Protein AF-A0A444V252-F1 (afdb_monomer_lite)

InterPro domains:
  IPR002229 Blood group Rhesus C/E/D polypeptide [PR00342] (12-30)
  IPR002229 Blood group Rhesus C/E/D polypeptide [PR00342] (58-75)
  IPR002229 Blood group Rhesus C/E/D polypeptide [PR00342] (87-104)
  IPR002229 Blood group Rhesus C/E/D polypeptide [PR00342] (125-141)
  IPR002229 Blood group Rhesus C/E/D polypeptide [PR00342] (148-167)
  IPR024041 Ammonium transporter AmtB-like domain [PF00909] (25-161)
  IPR029020 Ammonium/urea transporter [G3DSA:1.10.3430.10] (2-165)

Radius of gyration: 18.58 Å; chains: 1; bounding box: 60×36×48 Å

Structure (mmCIF, N/CA/C/O backbone):
data_AF-A0A444V252-F1
#
_entry.id   AF-A0A444V252-F1
#
loop_
_atom_site.group_PDB
_atom_site.id
_atom_site.type_symbol
_atom_site.label_atom_id
_atom_site.label_alt_id
_atom_site.label_comp_id
_atom_site.label_asym_id
_atom_site.label_entity_id
_atom_site.label_seq_id
_atom_site.pdbx_PDB_ins_code
_atom_site.Cartn_x
_atom_site.Cartn_y
_atom_site.Cartn_z
_atom_site.occupancy
_atom_site.B_iso_or_equiv
_atom_site.auth_seq_id
_atom_site.auth_comp_id
_atom_site.auth_asym_id
_atom_site.auth_atom_id
_atom_site.pdbx_PDB_model_num
ATOM 1 N N . MET A 1 1 ? -30.139 -24.338 22.425 1.00 41.88 1 MET A N 1
ATOM 2 C CA . MET A 1 1 ? -28.720 -24.720 22.584 1.00 41.88 1 MET A CA 1
ATOM 3 C C . MET A 1 1 ? -27.919 -24.201 21.386 1.00 41.88 1 MET A C 1
ATOM 5 O O . MET A 1 1 ? -27.705 -24.956 20.454 1.00 41.88 1 MET A O 1
ATOM 9 N N . THR A 1 2 ? -27.519 -22.919 21.351 1.00 42.56 2 THR A N 1
ATOM 10 C CA . THR A 1 2 ? -26.562 -22.408 20.335 1.00 42.56 2 THR A CA 1
ATOM 11 C C . THR A 1 2 ? -25.875 -21.122 20.821 1.00 42.56 2 THR A C 1
ATOM 13 O O . THR A 1 2 ? -26.119 -20.023 20.337 1.00 42.56 2 THR A O 1
ATOM 16 N N . LYS A 1 3 ? -25.007 -21.251 21.828 1.00 46.41 3 LYS A N 1
ATOM 17 C CA . LYS A 1 3 ? -23.985 -20.247 22.167 1.00 46.41 3 LYS A CA 1
ATOM 18 C C . LYS A 1 3 ? -22.666 -20.690 21.520 1.00 46.41 3 LYS A C 1
ATOM 20 O O . LYS A 1 3 ? -21.908 -21.382 22.182 1.00 46.41 3 LYS A O 1
ATOM 25 N N . ILE A 1 4 ? -22.404 -20.377 20.242 1.00 52.28 4 ILE A N 1
ATOM 26 C CA . ILE A 1 4 ? -21.090 -20.692 19.614 1.00 52.28 4 ILE A CA 1
ATOM 27 C C . ILE A 1 4 ? -20.512 -19.550 18.740 1.00 52.28 4 ILE A C 1
ATOM 29 O O . ILE A 1 4 ? -19.300 -19.475 18.567 1.00 52.28 4 ILE A O 1
ATOM 33 N N . PHE A 1 5 ? -21.293 -18.583 18.244 1.00 50.44 5 PHE A N 1
ATOM 34 C CA . PHE A 1 5 ? -20.809 -17.708 17.155 1.00 50.44 5 PHE A CA 1
ATOM 35 C C . PHE A 1 5 ? -20.237 -16.322 17.513 1.00 50.44 5 PHE A C 1
ATOM 37 O O . PHE A 1 5 ? -20.056 -15.511 16.611 1.00 50.44 5 PHE A O 1
ATOM 44 N N . SER A 1 6 ? -19.894 -16.020 18.773 1.00 52.06 6 SER A N 1
ATOM 45 C CA . SER A 1 6 ? -19.441 -14.653 19.125 1.00 52.06 6 SER A CA 1
ATOM 46 C C . SER A 1 6 ? -17.924 -14.454 19.294 1.00 52.06 6 SER A C 1
ATOM 48 O O . SER A 1 6 ? -17.485 -13.306 19.334 1.00 52.06 6 SER A O 1
ATOM 50 N N . SER A 1 7 ? -17.105 -15.514 19.331 1.00 49.19 7 SER A N 1
ATOM 51 C CA . SER A 1 7 ? -15.631 -15.390 19.437 1.00 49.19 7 SER A CA 1
ATOM 52 C C . SER A 1 7 ? -14.884 -15.756 18.148 1.00 49.19 7 SER A C 1
ATOM 54 O O . SER A 1 7 ? -13.750 -15.324 17.951 1.00 49.19 7 SER A O 1
ATOM 56 N N . SER A 1 8 ? -15.513 -16.504 17.234 1.00 56.12 8 SER A N 1
ATOM 57 C CA . SER A 1 8 ? -14.848 -17.027 16.032 1.00 56.12 8 SER A CA 1
ATOM 58 C C . SER A 1 8 ? -14.560 -15.956 14.977 1.00 56.12 8 SER A C 1
ATOM 60 O O . SER A 1 8 ? -13.540 -16.049 14.306 1.00 56.12 8 SER A O 1
ATOM 62 N N . LEU A 1 9 ? -15.383 -14.908 14.847 1.00 56.56 9 LEU A N 1
ATOM 63 C CA . LEU A 1 9 ? -15.168 -13.843 13.855 1.00 56.56 9 LEU A CA 1
ATOM 64 C C . LEU A 1 9 ? -13.922 -12.995 14.147 1.00 56.56 9 LEU A C 1
ATOM 66 O O . LEU A 1 9 ? -13.171 -12.694 13.228 1.00 56.56 9 LEU A O 1
ATOM 70 N N . ARG A 1 10 ? -13.636 -12.677 15.415 1.00 60.78 10 ARG A N 1
ATOM 71 C CA . ARG A 1 10 ? -12.448 -11.884 15.791 1.00 60.78 10 ARG A CA 1
ATOM 72 C C . ARG A 1 10 ? -11.121 -12.555 15.428 1.00 60.78 10 ARG A C 1
ATOM 74 O O . ARG A 1 10 ? -10.162 -11.846 15.168 1.00 60.78 10 ARG A O 1
ATOM 81 N N . CYS A 1 11 ? -11.072 -13.888 15.390 1.00 63.12 11 CYS A N 1
ATOM 82 C CA . CYS A 1 11 ? -9.909 -14.639 14.901 1.00 63.12 11 CYS A CA 1
ATOM 83 C C . CYS A 1 11 ? -10.019 -14.997 13.414 1.00 63.12 11 CYS A C 1
ATOM 85 O O . CYS A 1 11 ? -9.018 -14.987 12.712 1.00 63.12 11 CYS A O 1
ATOM 87 N N . ARG A 1 12 ? -11.218 -15.274 12.892 1.00 74.12 12 ARG A N 1
ATOM 88 C CA . ARG A 1 12 ? -11.400 -15.628 11.476 1.00 74.12 12 ARG A CA 1
ATOM 89 C C . ARG A 1 12 ? -11.047 -14.488 10.532 1.00 74.12 12 ARG A C 1
ATOM 91 O O . ARG A 1 12 ? -10.450 -14.753 9.501 1.00 74.12 12 ARG A O 1
ATOM 98 N N . LEU A 1 13 ? -11.387 -13.246 10.876 1.00 76.19 13 LEU A N 1
ATOM 99 C CA . LEU A 1 13 ? -11.061 -12.077 10.055 1.00 76.19 13 LEU A CA 1
ATOM 100 C C . LEU A 1 13 ? -9.546 -11.906 9.841 1.00 76.19 13 LEU A C 1
ATOM 102 O O . LEU A 1 13 ? -9.128 -11.922 8.685 1.00 76.19 13 LEU A O 1
ATOM 106 N N . PRO A 1 14 ? -8.707 -11.807 10.893 1.00 79.25 14 PRO A N 1
ATOM 107 C CA . PRO A 1 14 ? -7.265 -11.683 10.706 1.00 79.25 14 PRO A CA 1
ATOM 108 C C . PRO A 1 14 ? -6.650 -12.930 10.068 1.00 79.25 14 PRO A C 1
ATOM 110 O O . PRO A 1 14 ? -5.726 -12.794 9.280 1.00 79.25 14 PRO A O 1
ATOM 113 N N . VAL A 1 15 ? -7.180 -14.131 10.335 1.00 82.56 15 VAL A N 1
ATOM 114 C CA . VAL A 1 15 ? -6.710 -15.362 9.676 1.00 82.56 15 VAL A CA 1
ATOM 115 C C . VAL A 1 15 ? -6.994 -15.340 8.172 1.00 82.56 15 VAL A C 1
ATOM 117 O O . VAL A 1 15 ? -6.116 -15.689 7.394 1.00 82.56 15 VAL A O 1
ATOM 120 N N . LEU A 1 16 ? -8.181 -14.902 7.739 1.00 82.94 16 LEU A N 1
ATOM 121 C CA . LEU A 1 16 ? -8.503 -14.778 6.312 1.00 82.94 16 LEU A CA 1
ATOM 122 C C . LEU A 1 16 ? -7.616 -13.742 5.617 1.00 82.94 16 LEU A C 1
ATOM 124 O O . LEU A 1 16 ? -7.109 -14.021 4.536 1.00 82.94 16 LEU A O 1
ATOM 128 N N . VAL A 1 17 ? -7.401 -12.584 6.249 1.00 82.31 17 VAL A N 1
ATOM 129 C CA . VAL A 1 17 ? -6.492 -11.552 5.727 1.00 82.31 17 VAL A CA 1
ATOM 130 C C . VAL A 1 17 ? -5.068 -12.094 5.632 1.00 82.31 17 VAL A C 1
ATOM 132 O O . VAL A 1 17 ? -4.444 -11.951 4.592 1.00 82.31 17 VAL A O 1
ATOM 135 N N . ALA A 1 18 ? -4.579 -12.791 6.660 1.00 84.31 18 ALA A N 1
ATOM 136 C CA . ALA A 1 18 ? -3.245 -13.384 6.647 1.00 84.31 18 ALA A CA 1
ATOM 137 C C . ALA A 1 18 ? -3.079 -14.438 5.541 1.00 84.31 18 ALA A C 1
ATOM 139 O O . ALA A 1 18 ? -2.063 -14.448 4.856 1.00 84.31 18 ALA A O 1
ATOM 140 N N . ILE A 1 19 ? -4.075 -15.305 5.330 1.00 86.81 19 ILE A N 1
ATOM 141 C CA . ILE A 1 19 ? -4.056 -16.284 4.230 1.00 86.81 19 ILE A CA 1
ATOM 142 C C . ILE A 1 19 ? -4.003 -15.571 2.876 1.00 86.81 19 ILE A C 1
ATOM 144 O O . ILE A 1 19 ? -3.265 -15.991 1.990 1.00 86.81 19 ILE A O 1
ATOM 148 N N . LEU A 1 20 ? -4.780 -14.503 2.717 1.00 84.19 20 LEU A N 1
ATOM 149 C CA . LEU A 1 20 ? -4.884 -13.749 1.475 1.00 84.19 20 LEU A CA 1
ATOM 150 C C . LEU A 1 20 ? -3.605 -12.946 1.172 1.00 84.19 20 LEU A C 1
ATOM 152 O O . LEU A 1 20 ? -3.144 -12.966 0.036 1.00 84.19 20 LEU A O 1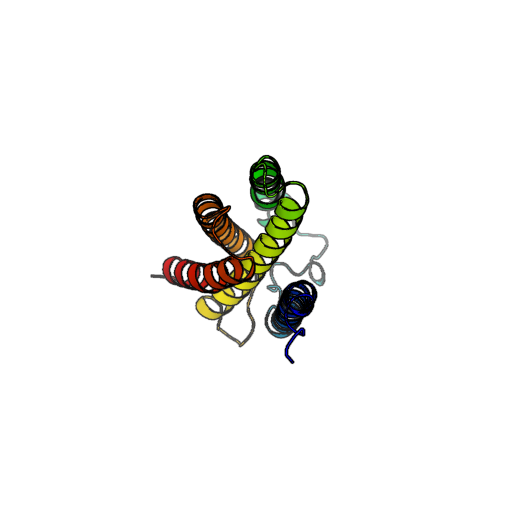
ATOM 156 N N . GLU A 1 21 ? -2.976 -12.352 2.187 1.00 87.69 21 GLU A N 1
ATOM 157 C CA . GLU A 1 21 ? -1.640 -11.742 2.100 1.00 87.69 21 GLU A CA 1
ATOM 158 C C . GLU A 1 21 ? -0.562 -12.768 1.727 1.00 87.69 21 GLU A C 1
ATOM 160 O O . GLU A 1 21 ? 0.238 -12.536 0.825 1.00 87.69 21 GLU A O 1
ATOM 165 N N . VAL A 1 22 ? -0.553 -13.943 2.369 1.00 88.31 22 VAL A N 1
ATOM 166 C CA . VAL A 1 22 ? 0.401 -15.016 2.034 1.00 88.31 22 VAL A CA 1
ATOM 167 C C . VAL A 1 22 ? 0.189 -15.506 0.603 1.00 88.31 22 VAL A C 1
ATOM 169 O O . VAL A 1 22 ? 1.158 -15.726 -0.121 1.00 88.31 22 VAL A O 1
ATOM 172 N N . LEU A 1 23 ? -1.065 -15.652 0.172 1.00 88.06 23 LEU A N 1
ATOM 173 C CA . LEU A 1 23 ? -1.393 -16.035 -1.197 1.00 88.06 23 LEU A CA 1
ATOM 174 C C . LEU A 1 23 ? -0.886 -14.994 -2.198 1.00 88.06 23 LEU A C 1
ATOM 176 O O . LEU A 1 23 ? -0.279 -15.380 -3.195 1.00 88.06 23 LEU A O 1
ATOM 180 N N . LEU A 1 24 ? -1.083 -13.700 -1.931 1.00 84.81 24 LEU A N 1
ATOM 181 C CA . LEU A 1 24 ? -0.546 -12.630 -2.772 1.00 84.81 24 LEU A CA 1
ATOM 182 C C . LEU A 1 24 ? 0.977 -12.624 -2.802 1.00 84.81 24 LEU A C 1
ATOM 184 O O . LEU A 1 24 ? 1.541 -12.481 -3.879 1.00 84.81 24 LEU A O 1
ATOM 188 N N . LEU A 1 25 ? 1.644 -12.834 -1.667 1.00 86.44 25 LEU A N 1
ATOM 189 C CA . LEU A 1 25 ? 3.101 -12.947 -1.602 1.00 86.44 25 LEU A CA 1
ATOM 190 C C . LEU A 1 25 ? 3.627 -14.092 -2.470 1.00 86.44 25 LEU A C 1
ATOM 192 O O . LEU A 1 25 ? 4.598 -13.912 -3.202 1.00 86.44 25 LEU A O 1
ATOM 196 N N . VAL A 1 26 ? 2.977 -15.257 -2.418 1.00 85.81 26 VAL A N 1
ATOM 197 C CA . VAL A 1 26 ? 3.324 -16.398 -3.276 1.00 85.81 26 VAL A CA 1
ATOM 198 C C . VAL A 1 26 ? 3.081 -16.053 -4.744 1.00 85.81 26 VAL A C 1
ATOM 200 O O . VAL A 1 26 ? 3.942 -16.316 -5.580 1.00 85.81 26 VAL A O 1
ATOM 203 N N . LEU A 1 27 ? 1.948 -15.424 -5.065 1.00 81.94 27 LEU A N 1
ATOM 204 C CA . LEU A 1 27 ? 1.638 -14.994 -6.429 1.00 81.94 27 LEU A CA 1
ATOM 205 C C . LEU A 1 27 ? 2.679 -13.988 -6.942 1.00 81.94 27 LEU A C 1
ATOM 207 O O . LEU A 1 27 ? 3.176 -14.126 -8.054 1.00 81.94 27 LEU A O 1
ATOM 211 N N . TYR A 1 28 ? 3.066 -13.022 -6.113 1.00 80.38 28 TYR A N 1
ATOM 212 C CA . TYR A 1 28 ? 4.088 -12.033 -6.426 1.00 80.38 28 TYR A CA 1
ATOM 213 C C . TYR A 1 28 ? 5.439 -12.712 -6.673 1.00 80.38 28 TYR A C 1
ATOM 215 O O . TYR A 1 28 ? 6.051 -12.486 -7.706 1.00 80.38 28 TYR A O 1
ATOM 223 N N . ALA A 1 29 ? 5.872 -13.623 -5.797 1.00 78.44 29 ALA A N 1
ATOM 224 C CA . ALA A 1 29 ? 7.135 -14.344 -5.962 1.00 78.44 29 ALA A CA 1
ATOM 225 C C . ALA A 1 29 ? 7.186 -15.226 -7.225 1.00 78.44 29 ALA A C 1
ATOM 227 O O . ALA A 1 29 ? 8.263 -15.438 -7.777 1.00 78.44 29 ALA A O 1
ATOM 228 N N . VAL A 1 30 ? 6.041 -15.754 -7.673 1.00 75.81 30 VAL A N 1
ATOM 229 C CA . VAL A 1 30 ? 5.952 -16.610 -8.867 1.00 75.81 30 VAL A CA 1
ATOM 230 C C . VAL A 1 30 ? 5.848 -15.793 -10.158 1.00 75.81 30 VAL A C 1
ATOM 232 O O . VAL A 1 30 ? 6.476 -16.153 -11.151 1.00 75.81 30 VAL A O 1
ATOM 235 N N . PHE A 1 31 ? 5.049 -14.723 -10.169 1.00 68.38 31 PHE A N 1
ATOM 236 C CA . PHE A 1 31 ? 4.689 -13.999 -11.394 1.00 68.38 31 PHE A CA 1
ATOM 237 C C . PHE A 1 31 ? 5.460 -12.689 -11.604 1.00 68.38 31 PHE A C 1
ATOM 239 O O . PHE A 1 31 ? 5.583 -12.239 -12.747 1.00 68.38 31 PHE A O 1
ATOM 246 N N . VAL A 1 32 ? 5.985 -12.068 -10.543 1.00 66.94 32 VAL A N 1
ATOM 247 C CA . VAL A 1 32 ? 6.727 -10.805 -10.641 1.00 66.94 32 VAL A CA 1
ATOM 248 C C . VAL A 1 32 ? 8.212 -11.080 -10.816 1.00 66.94 32 VAL A C 1
ATOM 250 O O . VAL A 1 32 ? 8.853 -11.705 -9.976 1.00 66.94 32 VAL A O 1
ATOM 253 N N . THR A 1 33 ? 8.775 -10.580 -11.918 1.00 62.28 33 THR A N 1
ATOM 254 C CA . THR A 1 33 ? 10.220 -10.605 -12.171 1.00 62.28 33 THR A CA 1
ATOM 255 C C . THR A 1 33 ? 10.699 -9.174 -12.426 1.00 62.28 33 THR A C 1
ATOM 257 O O . THR A 1 33 ? 10.022 -8.399 -13.094 1.00 62.28 33 THR A O 1
ATOM 260 N N . TYR A 1 34 ? 11.847 -8.779 -11.876 1.00 57.25 34 TYR A N 1
ATOM 261 C CA . TYR A 1 34 ? 12.397 -7.447 -12.150 1.00 57.25 34 TYR A CA 1
ATOM 262 C C . TYR A 1 34 ? 12.938 -7.373 -13.582 1.00 57.25 34 TYR A C 1
ATOM 264 O O . TYR A 1 34 ? 13.524 -8.339 -14.075 1.00 57.25 34 TYR A O 1
ATOM 272 N N . ASP A 1 35 ? 12.713 -6.234 -14.240 1.00 54.22 35 ASP A N 1
ATOM 273 C CA . ASP A 1 35 ? 13.204 -5.977 -15.594 1.00 54.22 35 ASP A CA 1
ATOM 274 C C . ASP A 1 35 ? 14.743 -5.969 -15.632 1.00 54.22 35 ASP A C 1
ATOM 276 O O . ASP A 1 35 ? 15.404 -5.537 -14.683 1.00 54.22 35 ASP A O 1
ATOM 280 N N . ASP A 1 36 ? 15.332 -6.421 -16.741 1.00 52.59 36 ASP A N 1
ATOM 281 C CA . ASP A 1 36 ? 16.787 -6.511 -16.927 1.00 52.59 36 ASP A CA 1
ATOM 282 C C . ASP A 1 36 ? 17.491 -5.145 -16.792 1.00 52.59 36 ASP A C 1
ATOM 284 O O . ASP A 1 36 ? 18.668 -5.087 -16.433 1.00 52.59 36 ASP A O 1
ATOM 288 N N . SER A 1 37 ? 16.751 -4.046 -16.980 1.00 49.41 37 SER A N 1
ATOM 289 C CA . SER A 1 37 ? 17.195 -2.658 -16.793 1.00 49.41 37 SER A CA 1
ATOM 290 C C . SER A 1 37 ? 17.286 -2.191 -15.324 1.00 49.41 37 SER A C 1
ATOM 292 O O . SER A 1 37 ? 17.935 -1.185 -15.043 1.00 49.41 37 SER A O 1
ATOM 294 N N . THR A 1 38 ? 16.675 -2.914 -14.374 1.00 49.53 38 THR A N 1
ATOM 295 C CA . THR A 1 38 ? 16.656 -2.595 -12.925 1.00 49.53 38 THR A CA 1
ATOM 296 C C . THR A 1 38 ? 17.399 -3.624 -12.065 1.00 49.53 38 THR A C 1
ATOM 298 O O . THR A 1 38 ? 17.469 -3.495 -10.840 1.00 49.53 38 THR A O 1
ATOM 301 N N . ASN A 1 39 ? 18.021 -4.624 -12.694 1.00 48.03 39 ASN A N 1
ATOM 302 C CA . ASN A 1 39 ? 18.805 -5.652 -12.020 1.00 48.03 39 ASN A CA 1
ATOM 303 C C . ASN A 1 39 ? 20.143 -5.094 -11.493 1.00 48.03 39 ASN A C 1
ATOM 305 O O . ASN A 1 39 ? 21.131 -4.995 -12.223 1.00 48.03 39 ASN A O 1
ATOM 309 N N . ALA A 1 40 ? 20.213 -4.828 -10.183 1.00 51.62 40 ALA A N 1
ATOM 310 C CA . ALA A 1 40 ? 21.442 -4.426 -9.479 1.00 51.62 40 ALA A CA 1
ATOM 311 C C . ALA A 1 40 ? 22.608 -5.426 -9.655 1.00 51.62 40 ALA A C 1
ATOM 313 O O . ALA A 1 40 ? 23.773 -5.058 -9.545 1.00 51.62 40 ALA A O 1
ATOM 314 N N . ALA A 1 41 ? 22.312 -6.688 -9.989 1.00 50.06 41 ALA A N 1
ATOM 315 C CA . ALA A 1 41 ? 23.307 -7.729 -10.255 1.00 50.06 41 ALA A CA 1
ATOM 316 C C . ALA A 1 41 ? 24.071 -7.557 -11.588 1.00 50.06 41 ALA A C 1
ATOM 318 O O . ALA A 1 41 ? 25.113 -8.183 -11.771 1.00 50.06 41 ALA A O 1
ATOM 319 N N . ARG A 1 42 ? 23.571 -6.730 -12.522 1.00 46.81 42 ARG A N 1
ATOM 320 C CA . ARG A 1 42 ? 24.219 -6.432 -13.815 1.00 46.81 42 ARG A CA 1
ATOM 321 C C . ARG A 1 42 ? 24.759 -5.004 -13.919 1.00 46.81 42 ARG A C 1
ATOM 323 O O . ARG A 1 42 ? 25.282 -4.637 -14.971 1.00 46.81 42 ARG A O 1
ATOM 330 N N . GLN A 1 43 ? 24.692 -4.213 -12.844 1.00 49.56 43 GLN A N 1
ATOM 331 C CA . GLN A 1 43 ? 25.340 -2.903 -12.805 1.00 49.56 43 GLN A CA 1
ATOM 332 C C . GLN A 1 43 ? 26.862 -3.076 -12.858 1.00 49.56 43 GLN A C 1
ATOM 334 O O . GLN A 1 43 ? 27.527 -3.365 -11.868 1.00 49.56 43 GLN A O 1
ATOM 339 N N . THR A 1 44 ? 27.420 -2.903 -14.052 1.00 51.09 44 THR A N 1
ATOM 340 C CA . THR A 1 44 ? 28.855 -2.694 -14.234 1.00 51.09 44 THR A CA 1
ATOM 341 C C . THR A 1 44 ? 29.202 -1.304 -13.686 1.00 51.09 44 THR A C 1
ATOM 343 O O . THR A 1 44 ? 28.415 -0.373 -13.842 1.00 51.09 44 THR A O 1
ATOM 346 N N . ASN A 1 45 ? 30.385 -1.155 -13.078 1.00 51.97 45 ASN A N 1
ATOM 347 C CA . ASN A 1 45 ? 30.962 0.063 -12.467 1.00 51.97 45 ASN A CA 1
ATOM 348 C C . ASN A 1 45 ? 31.065 1.320 -13.381 1.00 51.97 45 ASN A C 1
ATOM 350 O O . ASN A 1 45 ? 31.802 2.249 -13.067 1.00 51.97 45 ASN A O 1
ATOM 354 N N . GLN A 1 46 ? 30.372 1.359 -14.522 1.00 49.22 46 GLN A N 1
ATOM 355 C CA . GLN A 1 46 ? 30.444 2.405 -15.548 1.00 49.22 46 GLN A CA 1
ATOM 356 C C . GLN A 1 46 ? 29.105 3.085 -15.874 1.00 49.22 46 GLN A C 1
ATOM 358 O O . 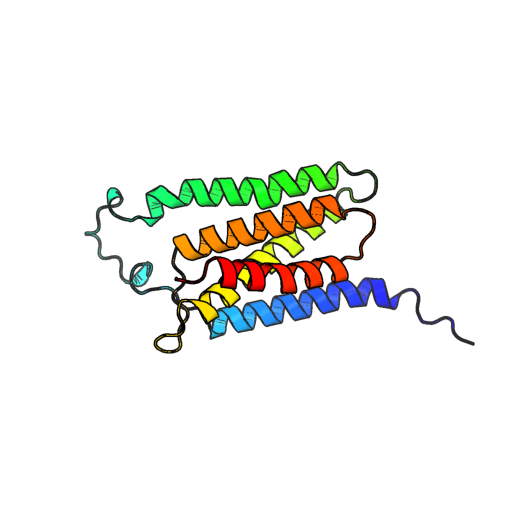GLN A 1 46 ? 29.030 3.823 -16.852 1.00 49.22 46 GLN A O 1
ATOM 363 N N . THR A 1 47 ? 28.040 2.883 -15.099 1.00 53.25 47 THR A N 1
ATOM 364 C CA . THR A 1 47 ? 26.793 3.639 -15.312 1.00 53.25 47 THR A CA 1
ATOM 365 C C . THR A 1 47 ? 26.753 4.875 -14.423 1.00 53.25 47 THR A C 1
ATOM 367 O O . THR A 1 47 ? 26.689 4.745 -13.199 1.00 53.25 47 THR A O 1
ATOM 370 N N . ASP A 1 48 ? 26.779 6.057 -15.044 1.00 51.72 48 ASP A N 1
ATOM 371 C CA . ASP A 1 48 ? 26.610 7.354 -14.387 1.00 51.72 48 ASP A CA 1
ATOM 372 C C . ASP A 1 48 ? 25.366 7.342 -13.473 1.00 51.72 48 ASP A C 1
ATOM 374 O O . ASP A 1 48 ? 24.252 7.108 -13.959 1.00 51.72 48 ASP A O 1
ATOM 378 N N . PRO A 1 49 ? 25.494 7.626 -12.162 1.00 51.94 49 PRO A N 1
ATOM 379 C CA . PRO A 1 49 ? 24.359 7.623 -11.232 1.00 51.94 49 PRO A CA 1
ATOM 380 C C . PRO A 1 49 ? 23.273 8.651 -11.603 1.00 51.94 49 PRO A C 1
ATOM 382 O O . PRO A 1 49 ? 22.132 8.524 -11.171 1.00 51.94 49 PRO A O 1
ATOM 385 N N . LEU A 1 50 ? 23.606 9.632 -12.450 1.00 50.16 50 LEU A N 1
ATOM 386 C CA . LEU A 1 50 ? 22.713 10.677 -12.960 1.00 50.16 50 LEU A CA 1
ATOM 387 C C . LEU A 1 50 ? 21.828 10.242 -14.145 1.00 50.16 50 LEU A C 1
ATOM 389 O O . LEU A 1 50 ? 20.840 10.915 -14.426 1.00 50.16 50 LEU A O 1
ATOM 393 N N . GLN A 1 51 ? 22.150 9.140 -14.834 1.00 51.41 51 GLN A N 1
ATOM 394 C CA . GLN A 1 51 ? 21.352 8.619 -15.958 1.00 51.41 51 GLN A CA 1
ATOM 395 C C . GLN A 1 51 ? 20.325 7.559 -15.547 1.00 51.41 51 GLN A C 1
ATOM 397 O O . GLN A 1 51 ? 19.463 7.192 -16.346 1.00 51.41 51 GLN A O 1
ATOM 402 N N . ASN A 1 52 ? 20.382 7.067 -14.308 1.00 58.84 52 ASN A N 1
ATOM 403 C CA . ASN A 1 52 ? 19.416 6.091 -13.829 1.00 58.84 52 ASN A CA 1
ATOM 404 C C . ASN A 1 52 ? 18.109 6.809 -13.467 1.00 58.84 52 ASN A C 1
ATOM 406 O O . ASN A 1 52 ? 18.043 7.519 -12.460 1.00 58.84 52 ASN A O 1
ATOM 410 N N . SER A 1 53 ? 17.055 6.601 -14.263 1.00 59.88 53 SER A N 1
ATOM 411 C CA . SER A 1 53 ? 15.713 7.147 -13.996 1.00 59.88 53 SER A CA 1
ATOM 412 C C . SER A 1 53 ? 15.221 6.806 -12.584 1.00 59.88 53 SER A C 1
ATOM 414 O O . SER A 1 53 ? 14.481 7.578 -11.986 1.00 59.88 53 SER A O 1
ATOM 416 N N . VAL A 1 54 ? 15.710 5.712 -11.998 1.00 63.22 54 VAL A N 1
ATOM 417 C CA . VAL A 1 54 ? 15.436 5.310 -10.615 1.00 63.22 54 VAL A CA 1
ATOM 418 C C . VAL A 1 54 ? 15.765 6.421 -9.609 1.00 63.22 54 VAL A C 1
ATOM 420 O O . VAL A 1 54 ? 14.942 6.706 -8.746 1.00 63.22 54 VAL A O 1
ATOM 423 N N . TYR A 1 55 ? 16.911 7.105 -9.725 1.00 64.50 55 TYR A N 1
ATOM 424 C CA . TYR A 1 55 ? 17.336 8.097 -8.723 1.00 64.50 55 TYR A CA 1
ATOM 425 C C . TYR A 1 55 ? 16.485 9.366 -8.718 1.00 64.50 55 TYR A C 1
ATOM 427 O O . TYR A 1 55 ? 16.295 9.966 -7.663 1.00 64.50 55 TYR A O 1
ATOM 435 N N . HIS A 1 56 ? 15.956 9.775 -9.872 1.00 68.38 56 HIS A N 1
ATOM 436 C CA . HIS A 1 56 ? 15.132 10.980 -9.954 1.00 68.38 56 HIS A CA 1
ATOM 437 C C . HIS A 1 56 ? 13.694 10.730 -9.490 1.00 68.38 56 HIS A C 1
ATOM 439 O O . HIS A 1 56 ? 13.038 11.632 -8.974 1.00 68.38 56 HIS A O 1
ATOM 445 N N . VAL A 1 57 ? 13.183 9.512 -9.679 1.00 69.44 57 VAL A N 1
ATOM 446 C CA . VAL A 1 57 ? 11.775 9.207 -9.407 1.00 69.44 57 VAL A CA 1
ATOM 447 C C . VAL A 1 57 ? 11.591 8.569 -8.013 1.00 69.44 57 VAL A C 1
ATOM 449 O O . VAL A 1 57 ? 10.515 8.679 -7.426 1.00 69.44 57 VAL A O 1
ATOM 452 N N . TYR A 1 58 ? 12.658 8.017 -7.414 1.00 77.56 58 TYR A N 1
ATOM 453 C CA . TYR A 1 58 ? 12.670 7.486 -6.040 1.00 77.56 58 TYR A CA 1
ATOM 454 C C . TYR A 1 58 ? 12.166 8.462 -4.960 1.00 77.56 58 TYR A C 1
ATOM 456 O O . TYR A 1 58 ? 11.314 8.051 -4.171 1.00 77.56 58 TYR A O 1
ATOM 464 N N . PRO A 1 59 ? 12.602 9.739 -4.911 1.00 84.19 59 PRO A N 1
ATOM 465 C CA . PRO A 1 59 ? 12.111 10.687 -3.908 1.00 84.19 59 PRO A CA 1
ATOM 466 C C . PRO A 1 59 ? 10.592 10.870 -3.976 1.00 84.19 59 PRO A C 1
ATOM 468 O O . PRO A 1 59 ? 9.916 10.822 -2.955 1.00 84.19 59 PRO A O 1
ATOM 471 N N . PHE A 1 60 ? 10.047 10.972 -5.190 1.00 82.81 60 PHE A N 1
ATOM 472 C CA . PHE A 1 60 ? 8.615 11.154 -5.406 1.00 82.81 60 PHE A CA 1
ATOM 473 C C . PHE A 1 60 ? 7.787 9.947 -4.933 1.00 82.81 60 PHE A C 1
ATOM 475 O O . PHE A 1 60 ? 6.743 10.113 -4.3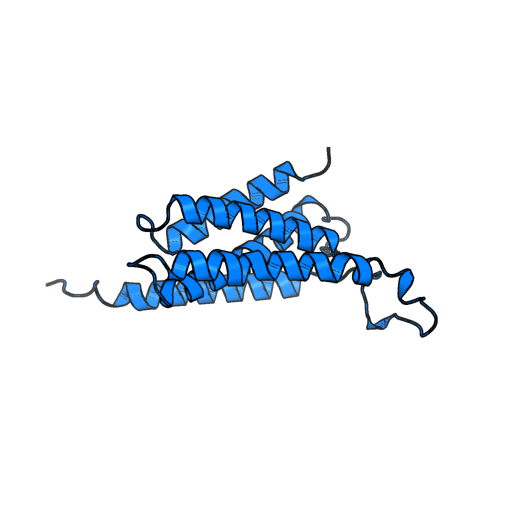12 1.00 82.81 60 PHE A O 1
ATOM 482 N N . PHE A 1 61 ? 8.269 8.728 -5.168 1.00 83.38 61 PHE A N 1
ATOM 483 C CA . PHE A 1 61 ? 7.645 7.502 -4.651 1.00 83.38 61 PHE A CA 1
ATOM 484 C C . PHE A 1 61 ? 7.656 7.438 -3.127 1.00 83.38 61 PHE A C 1
ATOM 486 O O . PHE A 1 61 ? 6.657 7.093 -2.504 1.00 83.38 61 PHE A O 1
ATOM 493 N N . VAL A 1 62 ? 8.769 7.820 -2.497 1.00 88.44 62 VAL A N 1
ATOM 494 C CA . VAL A 1 62 ? 8.834 7.879 -1.033 1.00 88.44 62 VAL A CA 1
ATOM 495 C C . VAL A 1 62 ? 7.839 8.906 -0.487 1.00 88.44 62 VAL A C 1
ATOM 497 O O . VAL A 1 62 ? 7.139 8.604 0.479 1.00 88.44 62 VAL A O 1
ATOM 500 N N . ASP A 1 63 ? 7.711 10.072 -1.120 1.00 90.56 63 ASP A N 1
ATOM 501 C CA . ASP A 1 63 ? 6.740 11.095 -0.715 1.00 90.56 63 ASP A CA 1
ATOM 502 C C . ASP A 1 63 ? 5.291 10.573 -0.791 1.00 90.56 63 ASP A C 1
ATOM 504 O O . ASP A 1 63 ? 4.501 10.772 0.140 1.00 90.56 63 ASP A O 1
ATOM 508 N N . VAL A 1 64 ? 4.946 9.840 -1.856 1.00 89.81 64 VAL A N 1
ATOM 509 C CA . VAL A 1 64 ? 3.623 9.213 -2.017 1.00 89.81 64 VAL A CA 1
ATOM 510 C C . VAL A 1 64 ? 3.394 8.114 -0.975 1.00 89.81 64 VAL A C 1
ATOM 512 O O . VAL A 1 64 ? 2.325 8.078 -0.357 1.00 89.81 64 VAL A O 1
ATOM 515 N N . GLN A 1 65 ? 4.388 7.269 -0.687 1.00 90.69 65 GLN A N 1
ATOM 516 C CA . GLN A 1 65 ? 4.278 6.277 0.388 1.00 90.69 65 GLN A CA 1
ATOM 517 C C . GLN A 1 65 ? 4.053 6.918 1.752 1.00 90.69 65 GLN A C 1
ATOM 519 O O . GLN A 1 65 ? 3.209 6.457 2.523 1.00 90.69 65 GLN A O 1
ATOM 524 N N . VAL A 1 66 ? 4.781 7.991 2.068 1.00 91.69 66 VAL A N 1
ATOM 525 C CA . VAL A 1 66 ? 4.612 8.712 3.333 1.00 91.69 66 VAL A CA 1
ATOM 526 C C . VAL A 1 66 ? 3.196 9.283 3.433 1.00 91.69 66 VAL A C 1
ATOM 528 O O . VAL A 1 66 ? 2.556 9.155 4.480 1.00 91.69 66 VAL A O 1
ATOM 531 N N . MET A 1 67 ? 2.649 9.828 2.343 1.00 91.88 67 MET A N 1
ATOM 532 C CA . MET A 1 67 ? 1.253 10.268 2.290 1.00 91.88 67 MET A CA 1
ATOM 533 C C . MET A 1 67 ? 0.270 9.110 2.537 1.00 91.88 67 MET A C 1
ATOM 535 O O . MET A 1 67 ? -0.674 9.259 3.315 1.00 91.88 67 MET A O 1
ATOM 539 N N . ILE A 1 68 ? 0.496 7.949 1.917 1.00 91.38 68 ILE A N 1
ATOM 540 C CA . ILE A 1 68 ? -0.389 6.782 2.012 1.00 91.38 68 ILE A CA 1
ATOM 541 C C . ILE A 1 68 ? -0.389 6.165 3.416 1.00 91.38 68 ILE A C 1
ATOM 543 O O . ILE A 1 68 ? -1.445 5.967 4.025 1.00 91.38 68 ILE A O 1
ATOM 547 N N . PHE A 1 69 ? 0.793 5.865 3.949 1.00 90.56 69 PHE A N 1
ATOM 548 C CA . PHE A 1 69 ? 0.919 5.132 5.204 1.00 90.56 69 PHE A CA 1
ATOM 549 C C . PHE A 1 69 ? 0.786 6.040 6.422 1.00 90.56 69 PHE A C 1
ATOM 551 O O . PHE A 1 69 ? 0.050 5.710 7.353 1.00 90.56 69 PHE A O 1
ATOM 558 N N . ILE A 1 70 ? 1.471 7.186 6.419 1.00 89.94 70 ILE A N 1
ATOM 559 C CA . ILE A 1 70 ? 1.501 8.103 7.565 1.00 89.94 70 ILE A CA 1
ATOM 560 C C . ILE A 1 70 ? 0.388 9.141 7.441 1.00 89.94 70 ILE A C 1
ATOM 562 O O . ILE A 1 70 ? -0.346 9.351 8.403 1.00 89.94 70 ILE A O 1
ATOM 566 N N . GLY A 1 71 ? 0.214 9.755 6.266 1.00 89.50 71 GLY A N 1
ATOM 567 C CA . GLY A 1 71 ? -0.816 10.772 6.035 1.00 89.50 71 GLY A CA 1
ATOM 568 C C . GLY A 1 71 ? -2.228 10.238 6.289 1.00 89.50 71 GLY A C 1
ATOM 569 O O . GLY A 1 71 ? -2.874 10.633 7.265 1.00 89.50 71 GLY A O 1
ATOM 570 N N . PHE A 1 72 ? -2.698 9.292 5.469 1.00 86.31 72 PHE A N 1
ATOM 571 C CA . PHE A 1 72 ? -4.016 8.678 5.681 1.00 86.31 72 PHE A CA 1
ATOM 572 C C . PHE A 1 72 ? -4.084 7.886 6.995 1.00 86.31 72 PHE A C 1
ATOM 574 O O . PHE A 1 72 ? -5.093 7.959 7.694 1.00 86.31 72 PHE A O 1
ATOM 581 N N . GLY A 1 73 ? -3.004 7.214 7.406 1.00 86.81 73 GLY A N 1
ATOM 582 C CA . GLY A 1 73 ? -2.964 6.471 8.671 1.00 86.81 73 GLY A CA 1
ATOM 583 C C . GLY A 1 73 ? -3.238 7.338 9.906 1.00 86.81 73 GLY A C 1
ATOM 584 O O . GLY A 1 73 ? -4.045 6.960 10.759 1.00 86.81 73 GLY A O 1
ATOM 585 N N . CYS A 1 74 ? -2.632 8.525 9.990 1.00 85.81 74 CYS A N 1
ATOM 586 C CA . CYS A 1 74 ? -2.868 9.477 11.078 1.00 85.81 74 CYS A CA 1
ATOM 587 C C . CYS A 1 74 ? -4.272 10.099 11.021 1.00 85.81 74 CYS A C 1
ATOM 589 O O . CYS A 1 74 ? -4.913 10.245 12.065 1.00 85.81 74 CYS A O 1
ATOM 591 N N . LEU A 1 75 ? -4.784 10.417 9.825 1.00 84.56 75 LEU A N 1
ATOM 592 C CA . LEU A 1 75 ? -6.149 10.938 9.651 1.00 84.56 75 LEU A CA 1
ATOM 593 C C . LEU A 1 75 ? -7.202 9.953 10.180 1.00 84.56 75 LEU A C 1
ATOM 595 O O . LEU A 1 75 ? -8.132 10.338 10.891 1.00 84.56 75 LEU A O 1
ATOM 599 N N . LEU A 1 76 ? -7.019 8.665 9.895 1.00 78.25 76 LEU A N 1
ATOM 600 C CA . LEU A 1 76 ? -7.901 7.593 10.356 1.00 78.25 76 LEU A CA 1
ATOM 601 C C . LEU A 1 76 ? -7.760 7.319 11.859 1.00 78.25 76 LEU A C 1
ATOM 603 O O . LEU A 1 76 ? -8.742 6.970 12.520 1.00 78.25 76 LEU A O 1
ATOM 607 N N . ALA A 1 77 ? -6.564 7.519 12.420 1.00 80.81 77 ALA A N 1
ATOM 608 C CA . ALA A 1 77 ? -6.316 7.391 13.854 1.00 80.81 77 ALA A CA 1
ATOM 609 C C . ALA A 1 77 ? -6.994 8.497 14.679 1.00 80.81 77 ALA A C 1
ATOM 611 O O . ALA A 1 77 ? -7.419 8.248 15.809 1.00 80.81 77 ALA A O 1
ATOM 612 N N . PHE A 1 78 ? -7.156 9.696 14.108 1.00 75.94 78 PHE A N 1
ATOM 613 C CA . PHE A 1 78 ? -7.865 10.805 14.749 1.00 75.94 78 PHE A CA 1
ATOM 614 C C . PHE A 1 78 ? -9.379 10.547 14.896 1.00 75.94 78 PHE A C 1
ATOM 616 O O . PHE A 1 78 ? -10.052 11.173 15.720 1.00 75.94 78 PHE A O 1
ATOM 623 N N . MET A 1 79 ? -9.949 9.589 14.155 1.00 71.88 79 MET A N 1
ATOM 624 C CA . MET A 1 79 ? -11.364 9.252 14.286 1.00 71.88 79 MET A CA 1
ATOM 625 C C . MET A 1 79 ? -11.651 8.467 15.572 1.00 71.88 79 MET A C 1
ATOM 627 O O . MET A 1 79 ? -11.139 7.372 15.806 1.00 71.88 79 MET A O 1
ATOM 631 N N . LYS A 1 80 ? -12.577 9.008 16.376 1.00 59.97 80 LYS A N 1
ATOM 632 C CA . LYS A 1 80 ? -12.937 8.591 17.749 1.00 59.97 80 LYS A CA 1
ATOM 633 C C . LYS A 1 80 ? -13.244 7.093 17.947 1.00 59.97 80 LYS A C 1
ATOM 635 O O . LYS A 1 80 ? -13.232 6.620 19.078 1.00 59.97 80 LYS A O 1
ATOM 640 N N . ARG A 1 81 ? -13.556 6.346 16.879 1.00 64.44 81 ARG A N 1
ATOM 641 C CA . ARG A 1 81 ? -13.845 4.896 16.912 1.00 64.44 81 ARG A CA 1
ATOM 642 C C . ARG A 1 81 ? -12.722 3.998 16.382 1.00 64.44 81 ARG A C 1
ATOM 644 O O . ARG A 1 81 ? -12.808 2.795 16.606 1.00 64.44 81 ARG A O 1
ATOM 651 N N . TYR A 1 82 ? -11.727 4.539 15.680 1.00 65.00 82 TYR A N 1
ATOM 652 C CA . TYR A 1 82 ? -10.725 3.745 14.960 1.00 65.00 82 TYR A CA 1
ATOM 653 C C . TYR A 1 82 ? -9.327 3.818 15.594 1.00 65.00 82 TYR A C 1
ATOM 655 O O . TYR A 1 82 ? -8.646 2.797 15.588 1.00 65.00 82 TYR A O 1
ATOM 663 N N . GLY A 1 83 ? -8.945 4.916 16.262 1.00 72.62 83 GLY A N 1
ATOM 664 C CA . GLY A 1 83 ? -7.746 4.990 17.118 1.00 72.62 83 GLY A CA 1
ATOM 665 C C . GLY A 1 83 ? -6.498 4.303 16.532 1.00 72.62 83 GLY A C 1
ATOM 666 O O . GLY A 1 83 ? -6.246 4.355 15.331 1.00 72.62 83 GLY A O 1
ATOM 667 N N . PHE A 1 84 ? -5.734 3.592 17.367 1.00 76.19 84 PHE A N 1
ATOM 668 C CA . PHE A 1 84 ? -4.540 2.858 16.918 1.00 76.19 84 PHE A CA 1
ATOM 669 C C . PHE A 1 84 ? -4.864 1.668 15.988 1.00 76.19 84 PHE A C 1
ATOM 671 O O . PHE A 1 84 ? -4.097 1.350 15.085 1.00 76.19 84 PHE A O 1
ATOM 678 N N . GLY A 1 85 ? -6.028 1.030 16.158 1.00 78.50 85 GLY A N 1
ATOM 679 C CA . GLY A 1 85 ? -6.442 -0.106 15.322 1.00 78.50 85 GLY A CA 1
ATOM 680 C C . GLY A 1 85 ? -6.717 0.276 13.864 1.00 78.50 85 GLY A C 1
ATOM 681 O O . GLY A 1 85 ? -6.460 -0.515 12.960 1.00 78.50 85 GLY A O 1
ATOM 682 N N . GLY A 1 86 ? -7.189 1.499 13.621 1.00 78.38 86 GLY A N 1
ATOM 683 C CA . GLY A 1 86 ? -7.431 2.032 12.285 1.00 78.38 86 GLY A CA 1
ATOM 684 C C . GLY A 1 86 ? -6.160 2.327 11.513 1.00 78.38 86 GLY A C 1
ATOM 685 O O . GLY A 1 86 ? -6.127 2.095 10.311 1.00 78.38 86 GLY A O 1
ATOM 686 N N . MET A 1 87 ? -5.099 2.742 12.206 1.00 84.31 87 MET A N 1
ATOM 687 C CA . MET A 1 87 ? -3.782 2.928 11.598 1.00 84.31 87 MET A CA 1
ATOM 688 C C . MET A 1 87 ? -3.212 1.598 11.089 1.00 84.31 87 MET A C 1
ATOM 690 O O . MET A 1 87 ? -2.773 1.512 9.946 1.00 84.31 87 MET A O 1
ATOM 694 N N . VAL A 1 88 ? -3.284 0.538 11.902 1.00 84.75 88 VAL A N 1
ATOM 695 C CA . VAL A 1 88 ? -2.829 -0.804 11.498 1.00 84.75 88 VAL A CA 1
ATOM 696 C C . VAL A 1 88 ? -3.676 -1.347 10.347 1.00 84.75 88 VAL A C 1
ATOM 698 O O . VAL A 1 88 ? -3.148 -1.916 9.396 1.00 84.75 88 VAL A O 1
ATOM 701 N N . PHE A 1 89 ? -4.993 -1.145 10.400 1.00 82.12 89 PHE A N 1
ATOM 702 C CA . PHE A 1 89 ? -5.886 -1.575 9.329 1.00 82.12 89 PHE A CA 1
ATOM 703 C C . PHE A 1 89 ? -5.648 -0.810 8.013 1.00 82.12 89 PHE A C 1
ATOM 705 O O . PHE A 1 89 ? -5.687 -1.412 6.940 1.00 82.12 89 PHE A O 1
ATOM 712 N N . ASN A 1 90 ? -5.348 0.489 8.093 1.00 86.88 90 ASN A N 1
ATOM 713 C CA . ASN A 1 90 ? -4.930 1.298 6.950 1.00 86.88 90 ASN A CA 1
ATOM 714 C C . ASN A 1 90 ? -3.651 0.748 6.322 1.00 86.88 90 ASN A C 1
ATOM 716 O O . ASN A 1 90 ? -3.600 0.568 5.113 1.00 86.88 90 ASN A O 1
ATOM 720 N N . PHE A 1 91 ? -2.651 0.437 7.150 1.00 88.12 91 PHE A N 1
ATOM 721 C CA . PHE A 1 91 ? -1.389 -0.129 6.685 1.00 88.12 91 PHE A CA 1
ATOM 722 C C . PHE A 1 91 ? -1.613 -1.447 5.934 1.00 88.12 91 PHE A C 1
ATOM 724 O O . PHE A 1 91 ? -1.176 -1.581 4.797 1.00 88.12 91 PHE A O 1
ATOM 731 N N . LEU A 1 92 ? -2.381 -2.371 6.523 1.00 86.94 92 LEU A N 1
ATOM 732 C CA . LEU A 1 92 ? -2.732 -3.644 5.884 1.00 86.94 92 LEU A CA 1
ATOM 733 C C . LEU A 1 92 ? -3.464 -3.437 4.551 1.00 86.94 92 LEU A C 1
ATOM 735 O O . LEU A 1 92 ? -3.101 -4.039 3.549 1.00 86.94 92 LEU A O 1
ATOM 739 N N . THR A 1 93 ? -4.467 -2.558 4.521 1.00 86.06 93 THR A N 1
ATOM 740 C CA . THR A 1 93 ? -5.255 -2.303 3.304 1.00 86.06 93 THR A CA 1
ATOM 741 C C . THR A 1 93 ? -4.416 -1.640 2.213 1.00 86.06 93 THR A C 1
A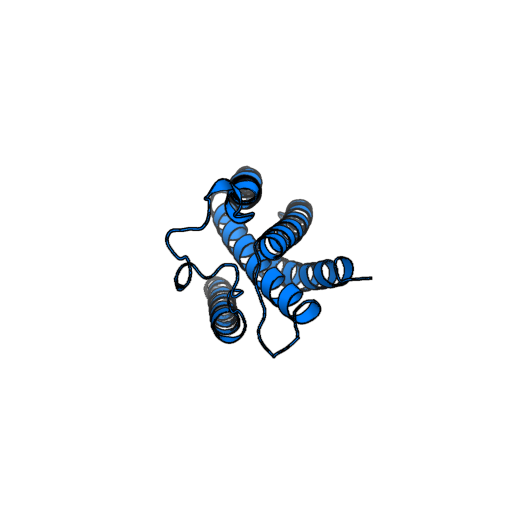TOM 743 O O . THR A 1 93 ? -4.551 -1.992 1.044 1.00 86.06 93 THR A O 1
ATOM 746 N N . ALA A 1 94 ? -3.532 -0.710 2.579 1.00 89.44 94 ALA A N 1
ATOM 747 C CA . ALA A 1 94 ? -2.640 -0.039 1.642 1.00 89.44 94 ALA A CA 1
ATOM 748 C C . ALA A 1 94 ? -1.625 -1.016 1.032 1.00 89.44 94 ALA A C 1
ATOM 750 O O . ALA A 1 94 ? -1.465 -1.046 -0.187 1.00 89.44 94 ALA A O 1
ATOM 751 N N . THR A 1 95 ? -0.984 -1.858 1.851 1.00 88.88 95 THR A N 1
ATOM 752 C CA . THR A 1 95 ? -0.058 -2.892 1.367 1.00 88.88 95 THR A CA 1
ATOM 753 C C . THR A 1 95 ? -0.768 -3.886 0.447 1.00 88.88 95 THR A C 1
ATOM 755 O O . THR A 1 95 ? -0.279 -4.144 -0.653 1.00 88.88 95 THR A O 1
ATOM 758 N N . PHE A 1 96 ? -1.951 -4.361 0.846 1.00 89.00 96 PHE A N 1
ATOM 759 C CA . PHE A 1 96 ? -2.797 -5.226 0.031 1.00 89.00 96 PHE A CA 1
ATOM 760 C C . PHE A 1 96 ? -3.120 -4.601 -1.337 1.00 89.00 96 PHE A C 1
ATOM 762 O O . PHE A 1 96 ? -2.920 -5.220 -2.383 1.00 89.00 96 PHE A O 1
ATOM 769 N N . ALA A 1 97 ? -3.605 -3.355 -1.340 1.00 89.94 97 ALA A N 1
ATOM 770 C CA . ALA A 1 97 ? -4.019 -2.658 -2.552 1.00 89.94 97 ALA A CA 1
ATOM 771 C C . ALA A 1 97 ? -2.842 -2.399 -3.503 1.00 89.94 97 ALA A C 1
ATOM 773 O O . ALA A 1 97 ? -3.000 -2.585 -4.708 1.00 89.94 97 ALA A O 1
ATOM 774 N N . ILE A 1 98 ? -1.663 -2.030 -2.983 1.00 89.19 98 ILE A N 1
ATOM 775 C CA . ILE A 1 98 ? -0.447 -1.843 -3.793 1.00 89.19 98 ILE A CA 1
ATOM 776 C C . ILE A 1 98 ? -0.029 -3.168 -4.435 1.00 89.19 98 ILE A C 1
ATOM 778 O O . ILE A 1 98 ? 0.161 -3.218 -5.649 1.00 89.19 98 ILE A O 1
ATOM 782 N N . GLN A 1 99 ? 0.066 -4.255 -3.660 1.00 88.75 99 GLN A N 1
ATOM 783 C CA . GLN A 1 99 ? 0.432 -5.573 -4.196 1.00 88.75 99 GLN A CA 1
ATOM 784 C C . GLN A 1 99 ? -0.549 -6.032 -5.279 1.00 88.75 99 GLN A C 1
ATOM 786 O O . GLN A 1 99 ? -0.141 -6.468 -6.357 1.00 88.75 99 GLN A O 1
ATOM 791 N N . TRP A 1 100 ? -1.849 -5.886 -5.015 1.00 89.38 100 TRP A N 1
ATOM 792 C CA . TRP A 1 100 ? -2.895 -6.229 -5.969 1.00 89.38 100 TRP A CA 1
ATOM 793 C C . TRP A 1 100 ? -2.834 -5.372 -7.237 1.00 89.38 100 TRP A C 1
ATOM 795 O O . TRP A 1 100 ? -3.002 -5.891 -8.340 1.00 89.38 100 TRP A O 1
ATOM 805 N N . ALA A 1 101 ? -2.534 -4.079 -7.102 1.00 87.06 101 ALA A N 1
ATOM 806 C CA . ALA A 1 101 ? -2.411 -3.158 -8.225 1.00 87.06 101 ALA A CA 1
ATOM 807 C C . ALA A 1 101 ? -1.206 -3.475 -9.108 1.00 87.06 101 ALA A C 1
ATOM 809 O O . ALA A 1 101 ? -1.352 -3.461 -10.329 1.00 87.06 101 ALA A O 1
ATOM 810 N N . VAL A 1 102 ? -0.057 -3.821 -8.522 1.00 84.19 102 VAL A N 1
ATOM 811 C CA . VAL A 1 102 ? 1.128 -4.247 -9.283 1.00 84.19 102 VAL A CA 1
ATOM 812 C C . VAL A 1 102 ? 0.833 -5.524 -10.069 1.00 84.19 102 VAL A C 1
ATOM 814 O O . VAL A 1 102 ? 1.149 -5.599 -11.254 1.00 84.19 102 VAL A O 1
ATOM 817 N N . ILE A 1 103 ? 0.179 -6.506 -9.442 1.00 82.00 103 ILE A N 1
ATOM 818 C CA . ILE A 1 103 ? -0.196 -7.760 -10.105 1.00 82.00 103 ILE A CA 1
ATOM 819 C C . ILE A 1 103 ? -1.171 -7.489 -11.256 1.00 82.00 103 ILE A C 1
ATOM 821 O O . ILE A 1 103 ? -0.936 -7.942 -12.373 1.00 82.00 103 ILE A O 1
ATOM 825 N N . MET A 1 104 ? -2.236 -6.721 -11.013 1.00 82.00 104 MET A N 1
ATOM 826 C CA . MET A 1 104 ? -3.236 -6.402 -12.034 1.00 82.00 104 MET A CA 1
ATOM 827 C C . MET A 1 104 ? -2.637 -5.635 -13.210 1.00 82.00 104 MET A C 1
ATOM 829 O O . MET A 1 104 ? -2.818 -6.033 -14.357 1.00 82.00 104 MET A O 1
ATOM 833 N N . GLN A 1 105 ? -1.870 -4.578 -12.945 1.00 77.75 105 GLN A N 1
ATOM 834 C CA . GLN A 1 105 ? -1.174 -3.836 -13.999 1.00 77.75 105 GLN A CA 1
ATOM 835 C C . GLN A 1 105 ? -0.196 -4.732 -14.762 1.00 77.75 105 GLN A C 1
ATOM 837 O O . GLN A 1 105 ? -0.137 -4.676 -15.987 1.00 77.75 105 GLN A O 1
ATOM 842 N N . GLY A 1 106 ? 0.499 -5.625 -14.058 1.00 73.94 106 GLY A N 1
ATOM 843 C CA . GLY A 1 106 ? 1.371 -6.619 -14.661 1.00 73.94 106 GLY A CA 1
ATOM 844 C C . GLY A 1 106 ? 0.664 -7.577 -15.616 1.00 73.94 106 GLY A C 1
ATOM 845 O O . GLY A 1 106 ? 1.157 -7.812 -16.718 1.00 73.94 106 GLY A O 1
ATOM 846 N N . PHE A 1 107 ? -0.512 -8.079 -15.232 1.00 71.12 107 PHE A N 1
ATOM 847 C CA . PHE A 1 107 ? -1.344 -8.930 -16.085 1.00 71.12 107 PHE A CA 1
ATOM 848 C C . PHE A 1 107 ? -1.886 -8.190 -17.318 1.00 71.12 107 PHE A C 1
ATOM 850 O O . PHE A 1 107 ? -1.958 -8.791 -18.386 1.00 71.12 107 PHE A O 1
ATOM 857 N N . PHE A 1 108 ? -2.261 -6.911 -17.196 1.00 65.25 108 PHE A N 1
ATOM 858 C CA . PHE A 1 108 ? -2.865 -6.146 -18.297 1.00 65.25 108 PHE A CA 1
ATOM 859 C C . PHE A 1 108 ? -1.851 -5.517 -19.268 1.00 65.25 108 PHE A C 1
ATOM 861 O O . PHE A 1 108 ? -2.161 -5.395 -20.449 1.00 65.25 108 PHE A O 1
ATOM 868 N N . GLN A 1 109 ? -0.669 -5.101 -18.800 1.00 59.31 109 GLN A N 1
ATOM 869 C CA . GLN A 1 109 ? 0.297 -4.336 -19.606 1.00 59.31 109 GLN A CA 1
ATOM 870 C C . GLN A 1 109 ? 1.530 -5.142 -20.044 1.00 59.31 109 GLN A C 1
ATOM 872 O O . GLN A 1 109 ? 2.117 -4.828 -21.075 1.00 59.31 109 GLN A O 1
ATOM 877 N N . PHE A 1 110 ? 1.925 -6.179 -19.294 1.00 55.03 110 PHE A N 1
ATOM 878 C CA . PHE A 1 110 ? 3.205 -6.880 -19.483 1.00 55.03 110 PHE A CA 1
ATOM 879 C C . PHE A 1 110 ? 3.044 -8.390 -19.696 1.00 55.03 110 PHE A C 1
ATOM 881 O O . PHE A 1 110 ? 3.952 -9.164 -19.401 1.00 55.03 110 PHE A O 1
ATOM 888 N N . TYR A 1 111 ? 1.915 -8.835 -20.256 1.00 51.78 111 TYR A N 1
ATOM 889 C CA . TYR A 1 111 ? 1.747 -10.227 -20.690 1.00 51.78 111 TYR A CA 1
ATOM 890 C C . TYR A 1 111 ? 2.430 -10.474 -22.052 1.00 51.78 111 TYR A C 1
ATOM 892 O O . TYR A 1 111 ? 1.811 -10.885 -23.033 1.00 51.78 111 TYR A O 1
ATOM 900 N N . HIS A 1 112 ? 3.728 -10.188 -22.128 1.00 45.22 112 HIS A N 1
ATOM 901 C CA . HIS A 1 112 ? 4.618 -10.652 -23.191 1.00 45.22 112 HIS A CA 1
ATOM 902 C C . HIS A 1 112 ? 5.752 -11.445 -22.529 1.00 45.22 112 HIS A C 1
ATOM 904 O O . HIS A 1 112 ? 6.304 -11.019 -21.520 1.00 45.22 112 HIS A O 1
ATOM 910 N N . ASP A 1 113 ? 6.010 -12.655 -23.031 1.00 49.50 113 ASP A N 1
ATOM 911 C CA . ASP A 1 113 ? 6.976 -13.639 -22.499 1.00 49.50 113 ASP A CA 1
ATOM 912 C C . ASP A 1 113 ? 6.690 -14.259 -21.114 1.00 49.50 113 ASP A C 1
ATOM 914 O O . ASP A 1 113 ? 7.541 -14.941 -20.539 1.00 49.50 113 ASP A O 1
ATOM 918 N N . GLY A 1 114 ? 5.473 -14.111 -20.578 1.00 54.59 114 GLY A N 1
ATOM 919 C CA . GLY A 1 114 ? 5.043 -14.821 -19.361 1.00 54.59 114 GLY A CA 1
ATOM 920 C C . GLY A 1 114 ? 5.681 -14.317 -18.059 1.00 54.59 114 GLY A C 1
ATOM 921 O O . GLY A 1 114 ? 5.595 -15.003 -17.040 1.00 54.59 114 GLY A O 1
ATOM 922 N N . LYS A 1 115 ? 6.302 -13.130 -18.078 1.00 53.47 115 LYS A N 1
ATOM 923 C CA . LYS A 1 115 ? 6.905 -12.482 -16.906 1.00 53.47 115 LYS A CA 1
ATOM 924 C C . LYS A 1 115 ? 6.480 -11.025 -16.797 1.00 53.47 115 LYS A C 1
ATOM 926 O O . LYS A 1 115 ? 6.661 -10.241 -17.726 1.00 53.47 115 LYS A O 1
ATOM 931 N N . ILE A 1 116 ? 5.970 -10.655 -15.625 1.00 59.88 116 ILE A N 1
ATOM 932 C CA . ILE A 1 116 ? 5.584 -9.279 -15.324 1.00 59.88 116 ILE A CA 1
ATOM 933 C C . ILE A 1 116 ? 6.853 -8.475 -15.051 1.00 59.88 116 ILE A C 1
ATOM 935 O O . ILE A 1 116 ? 7.459 -8.6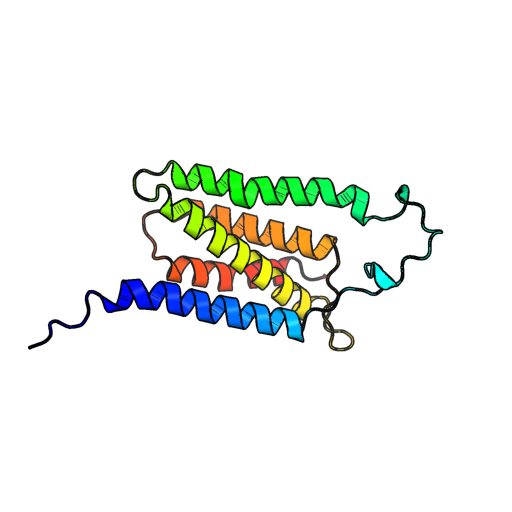59 -13.999 1.00 59.88 116 ILE A O 1
ATOM 939 N N . HIS A 1 117 ? 7.221 -7.584 -15.973 1.00 61.16 117 HIS A N 1
ATOM 940 C CA . HIS A 1 117 ? 8.346 -6.665 -15.819 1.00 61.16 117 HIS A CA 1
ATOM 941 C C . HIS A 1 117 ? 7.908 -5.455 -14.987 1.00 61.16 117 HIS A C 1
ATOM 943 O O . HIS A 1 117 ? 7.216 -4.553 -15.465 1.00 61.16 117 HIS A O 1
ATOM 949 N N . VAL A 1 118 ? 8.269 -5.450 -13.704 1.00 65.38 118 VAL A N 1
ATOM 950 C CA . VAL A 1 118 ? 7.899 -4.361 -12.792 1.00 65.38 118 VAL A CA 1
ATOM 951 C C . VAL A 1 118 ? 8.963 -3.268 -12.825 1.00 65.38 118 VAL A C 1
ATOM 953 O O . VAL A 1 118 ? 10.020 -3.394 -12.212 1.00 65.38 118 VAL A O 1
ATOM 956 N N . GLY A 1 119 ? 8.664 -2.181 -13.539 1.00 68.94 119 GLY A N 1
ATOM 957 C CA . GLY A 1 119 ? 9.441 -0.944 -13.509 1.00 68.94 119 GLY A CA 1
ATOM 958 C C . GLY A 1 119 ? 8.945 0.045 -12.449 1.00 68.94 119 GLY A C 1
ATOM 959 O O . GLY A 1 119 ? 7.838 -0.065 -11.920 1.00 68.94 119 GLY A O 1
ATOM 960 N N . PHE A 1 120 ? 9.750 1.072 -12.183 1.00 71.38 120 PHE A N 1
ATOM 961 C CA . PHE A 1 120 ? 9.438 2.108 -11.195 1.00 71.38 120 PHE A CA 1
ATOM 962 C C . PHE A 1 120 ? 8.144 2.889 -11.508 1.00 71.38 120 PHE A C 1
ATOM 964 O O . PHE A 1 120 ? 7.358 3.192 -10.613 1.00 71.38 120 PHE A O 1
ATOM 971 N N . PHE A 1 121 ? 7.882 3.167 -12.790 1.00 73.44 121 PHE A N 1
ATOM 972 C CA . PHE A 1 121 ? 6.647 3.825 -13.234 1.00 73.44 121 PHE A CA 1
ATOM 973 C C . PHE A 1 121 ? 5.387 3.004 -12.914 1.00 73.44 121 PHE A C 1
ATOM 975 O O . PHE A 1 121 ? 4.374 3.576 -12.515 1.00 73.44 121 PHE A O 1
ATOM 982 N N . ASN A 1 122 ? 5.460 1.674 -13.017 1.00 75.75 122 ASN A N 1
ATOM 983 C CA . ASN A 1 122 ? 4.344 0.782 -12.685 1.00 75.75 122 ASN A CA 1
ATOM 984 C C . ASN A 1 122 ? 4.080 0.788 -11.174 1.00 75.75 122 ASN A C 1
ATOM 986 O O . ASN A 1 122 ? 2.931 0.804 -10.740 1.00 75.75 122 ASN A O 1
ATOM 990 N N . LEU A 1 123 ? 5.150 0.830 -10.371 1.00 81.00 123 LEU A N 1
ATOM 991 C CA . LEU A 1 123 ? 5.059 0.967 -8.918 1.00 81.00 123 LEU A CA 1
ATOM 992 C C . LEU A 1 123 ? 4.346 2.266 -8.525 1.00 81.00 123 LEU A C 1
ATOM 994 O O . LEU A 1 123 ? 3.388 2.226 -7.761 1.00 81.00 123 LEU A O 1
ATOM 998 N N . LEU A 1 124 ? 4.740 3.398 -9.110 1.00 83.31 124 LEU A N 1
ATOM 999 C CA . LEU A 1 124 ? 4.062 4.677 -8.882 1.00 83.31 124 LEU A CA 1
ATOM 1000 C C . LEU A 1 124 ? 2.589 4.654 -9.293 1.00 83.31 124 LEU A C 1
ATOM 1002 O O . LEU A 1 124 ? 1.728 5.163 -8.577 1.00 83.31 124 LEU A O 1
ATOM 1006 N N . ASN A 1 125 ? 2.272 4.053 -10.438 1.00 83.12 125 ASN A N 1
ATOM 1007 C CA . ASN A 1 125 ? 0.889 3.938 -10.883 1.00 83.12 125 ASN A CA 1
ATOM 1008 C C . ASN A 1 125 ? 0.055 3.056 -9.935 1.00 83.12 125 ASN A C 1
ATOM 1010 O O . ASN A 1 125 ? -1.108 3.354 -9.662 1.00 83.12 125 ASN A O 1
ATOM 1014 N N . ALA A 1 126 ? 0.649 1.997 -9.376 1.00 87.00 126 ALA A N 1
ATOM 1015 C CA . ALA A 1 126 ? 0.036 1.194 -8.318 1.00 87.00 126 ALA A CA 1
ATOM 1016 C C . ALA A 1 126 ? -0.209 1.994 -7.029 1.00 87.00 126 ALA A C 1
ATOM 1018 O O . ALA A 1 126 ? -1.259 1.834 -6.406 1.00 87.00 126 ALA A O 1
ATOM 1019 N N . GLU A 1 127 ? 0.692 2.900 -6.657 1.00 88.56 127 GLU A N 1
ATOM 1020 C CA . GLU A 1 127 ? 0.482 3.791 -5.512 1.00 88.56 127 GLU A CA 1
ATOM 1021 C C . GLU A 1 127 ? -0.629 4.807 -5.746 1.00 88.56 127 GLU A C 1
ATOM 1023 O O . GLU A 1 127 ? -1.442 5.030 -4.851 1.00 88.56 127 GLU A O 1
ATOM 1028 N N . PHE A 1 128 ? -0.737 5.373 -6.950 1.00 87.44 128 PHE A N 1
ATOM 1029 C CA . PHE A 1 128 ? -1.867 6.236 -7.290 1.00 87.44 128 PHE A CA 1
ATOM 1030 C C . PHE A 1 128 ? -3.197 5.480 -7.256 1.00 87.44 128 PHE A C 1
ATOM 1032 O O . PHE A 1 128 ? -4.176 6.002 -6.720 1.00 87.44 128 PHE A O 1
ATOM 1039 N N . ALA A 1 129 ? -3.230 4.239 -7.752 1.00 88.56 129 ALA A N 1
ATOM 1040 C CA . ALA A 1 129 ? -4.399 3.370 -7.629 1.00 88.56 129 ALA A CA 1
ATOM 1041 C C . ALA A 1 129 ? -4.779 3.159 -6.154 1.00 88.56 129 ALA A C 1
ATOM 1043 O O . ALA A 1 129 ? -5.937 3.322 -5.772 1.00 88.56 129 ALA A O 1
ATOM 1044 N N . CYS A 1 130 ? -3.789 2.852 -5.311 1.00 90.50 130 CYS A N 1
ATOM 1045 C CA . CYS A 1 130 ? -3.974 2.682 -3.873 1.00 90.50 130 CYS A CA 1
ATOM 1046 C C . CYS A 1 130 ? -4.486 3.966 -3.202 1.00 90.50 130 CYS A C 1
ATOM 1048 O O . CYS A 1 130 ? -5.430 3.915 -2.415 1.00 90.50 130 CYS A O 1
ATOM 1050 N N . ALA A 1 131 ? -3.933 5.130 -3.553 1.00 90.19 131 ALA A N 1
ATOM 1051 C CA . ALA A 1 131 ? -4.377 6.419 -3.032 1.00 90.19 131 ALA A CA 1
ATOM 1052 C C . ALA A 1 131 ? -5.857 6.689 -3.350 1.00 90.19 131 ALA A C 1
ATOM 1054 O O . ALA A 1 131 ? -6.590 7.151 -2.477 1.00 90.19 131 ALA A O 1
ATOM 1055 N N . VAL A 1 132 ? -6.327 6.347 -4.557 1.00 88.81 132 VAL A N 1
ATOM 1056 C CA . VAL A 1 132 ? -7.752 6.450 -4.921 1.00 88.81 132 VAL A CA 1
ATOM 1057 C C . VAL A 1 132 ? -8.613 5.555 -4.024 1.00 88.81 132 VAL A C 1
ATOM 1059 O O . VAL A 1 132 ? -9.593 6.037 -3.458 1.00 88.81 132 VAL A O 1
ATOM 1062 N N . VAL A 1 133 ? -8.208 4.299 -3.812 1.00 88.56 133 VAL A N 1
ATOM 1063 C CA . VAL A 1 133 ? -8.913 3.363 -2.915 1.00 88.56 133 VAL A CA 1
ATOM 1064 C C . VAL A 1 133 ? -8.960 3.887 -1.479 1.00 88.56 133 VAL A C 1
ATOM 1066 O O . VAL A 1 133 ? -9.991 3.796 -0.816 1.00 88.56 133 VAL A O 1
ATOM 1069 N N . LEU A 1 134 ? -7.864 4.472 -0.992 1.00 85.62 134 LEU A N 1
ATOM 1070 C CA . LEU A 1 134 ? -7.763 5.062 0.346 1.00 85.62 134 LEU A CA 1
ATOM 1071 C C . LEU A 1 134 ? -8.662 6.292 0.522 1.00 85.62 134 LEU A C 1
ATOM 1073 O O . LEU A 1 134 ? -9.250 6.478 1.590 1.00 85.62 134 LEU A O 1
ATOM 1077 N N . ILE A 1 135 ? -8.821 7.111 -0.519 1.00 87.88 135 ILE A N 1
ATOM 1078 C CA . ILE A 1 135 ? -9.764 8.236 -0.516 1.00 87.88 135 ILE A CA 1
ATOM 1079 C C . ILE A 1 135 ? -11.201 7.711 -0.421 1.00 87.88 135 ILE A C 1
ATOM 1081 O O . ILE A 1 135 ? -11.969 8.159 0.436 1.00 87.88 135 ILE A O 1
ATOM 1085 N N . SER A 1 136 ? -11.555 6.728 -1.251 1.00 87.31 136 SER A N 1
ATOM 1086 C CA . SER A 1 136 ? -12.876 6.100 -1.219 1.00 87.31 136 SER A CA 1
ATOM 1087 C C . SER A 1 136 ? -13.138 5.407 0.128 1.00 87.31 136 SER A C 1
ATOM 1089 O O . SER A 1 136 ? -14.231 5.516 0.687 1.00 87.31 136 SER A O 1
ATOM 1091 N N . PHE A 1 137 ? -12.114 4.777 0.710 1.00 84.75 137 PHE A N 1
ATOM 1092 C CA . PHE A 1 137 ? -12.133 4.202 2.054 1.00 84.75 137 PHE A CA 1
ATOM 1093 C C . PHE A 1 137 ? -12.416 5.253 3.133 1.00 84.75 137 PHE A C 1
ATOM 1095 O O . PHE A 1 137 ? -13.271 5.033 3.995 1.00 84.75 137 PHE A O 1
ATOM 1102 N N . GLY A 1 138 ? -11.756 6.411 3.064 1.00 82.31 138 GLY A N 1
ATOM 1103 C CA . GLY A 1 138 ? -12.004 7.534 3.965 1.00 82.31 138 GLY A CA 1
ATOM 1104 C C . GLY A 1 138 ? -13.463 8.004 3.947 1.00 82.31 138 GLY A C 1
ATOM 1105 O O . GLY A 1 138 ? -14.015 8.316 5.002 1.00 82.31 138 GLY A O 1
ATOM 1106 N N . ALA A 1 139 ? -14.123 7.980 2.783 1.00 84.50 139 ALA A N 1
ATOM 1107 C CA . ALA A 1 139 ? -15.520 8.401 2.635 1.00 84.50 139 ALA A CA 1
ATOM 1108 C C . ALA A 1 139 ? -16.530 7.457 3.318 1.00 84.50 139 ALA A C 1
ATOM 1110 O O . ALA A 1 139 ? -17.578 7.898 3.790 1.00 84.50 139 ALA A O 1
ATOM 1111 N N . ILE A 1 140 ? -16.222 6.160 3.390 1.00 82.81 140 ILE A N 1
ATOM 1112 C CA . ILE A 1 140 ? -17.102 5.133 3.978 1.00 82.81 140 ILE A CA 1
ATOM 1113 C C . ILE A 1 140 ? -16.674 4.707 5.390 1.00 82.81 140 ILE A C 1
ATOM 1115 O O . ILE A 1 140 ? -17.280 3.806 5.991 1.00 82.81 140 ILE A O 1
ATOM 1119 N N . LEU A 1 141 ? -15.641 5.351 5.941 1.00 74.62 141 LEU A N 1
ATOM 1120 C CA . LEU A 1 141 ? -15.083 5.002 7.238 1.00 74.62 141 LEU A CA 1
ATOM 1121 C C . LEU A 1 141 ? -16.123 5.132 8.361 1.00 74.62 141 LEU A C 1
ATOM 1123 O O . LEU A 1 141 ? -16.837 6.124 8.487 1.00 74.62 141 LEU A O 1
ATOM 1127 N N . GLY A 1 142 ? -16.191 4.122 9.232 1.00 69.00 142 GLY A N 1
ATOM 1128 C CA . GLY A 1 142 ? -17.074 4.121 10.405 1.00 69.00 142 GLY A CA 1
ATOM 1129 C C . GLY A 1 142 ? -18.447 3.479 10.187 1.00 69.00 142 GLY A C 1
ATOM 1130 O O . GLY A 1 142 ? -19.201 3.337 11.155 1.00 69.00 142 GLY A O 1
ATOM 1131 N N . ARG A 1 143 ? -18.758 3.037 8.960 1.00 68.12 143 ARG A N 1
ATOM 1132 C CA . ARG A 1 143 ? -19.983 2.285 8.627 1.00 68.12 143 ARG A CA 1
ATOM 1133 C C . ARG A 1 143 ? -19.731 0.891 8.037 1.00 68.12 143 ARG A C 1
ATOM 1135 O O . ARG A 1 143 ? -20.681 0.120 7.951 1.00 68.12 143 ARG A O 1
ATOM 1142 N N . THR A 1 144 ? -18.492 0.554 7.680 1.00 68.31 144 THR A N 1
ATOM 1143 C CA . THR A 1 144 ? -18.143 -0.670 6.940 1.00 68.31 144 THR A CA 1
ATOM 1144 C C . THR A 1 144 ? -17.237 -1.624 7.724 1.00 68.31 144 THR A C 1
ATOM 1146 O O . THR A 1 144 ? -16.557 -1.241 8.679 1.00 68.31 144 THR A O 1
ATOM 1149 N N . SER A 1 145 ? -17.280 -2.905 7.346 1.00 76.06 145 SER A N 1
ATOM 1150 C CA . SER A 1 145 ? -16.443 -3.973 7.910 1.00 76.06 145 SER A CA 1
ATOM 1151 C C . SER A 1 145 ? -15.080 -4.048 7.199 1.00 76.06 145 SER A C 1
ATOM 1153 O O . SER A 1 145 ? -15.049 -3.873 5.983 1.00 76.06 145 SER A O 1
ATOM 1155 N N . PRO A 1 146 ? -13.982 -4.417 7.891 1.00 71.00 146 PRO A N 1
ATOM 1156 C CA . PRO A 1 146 ? -12.672 -4.721 7.299 1.00 71.00 146 PRO A CA 1
ATOM 1157 C C . PRO A 1 146 ? -12.698 -5.530 5.993 1.00 71.00 146 PRO A C 1
ATOM 1159 O O . PRO A 1 146 ? -11.972 -5.222 5.055 1.00 71.00 146 PRO A O 1
ATOM 1162 N N . ILE A 1 147 ? -13.574 -6.538 5.897 1.00 75.69 147 ILE A N 1
ATOM 1163 C CA . ILE A 1 147 ? -13.710 -7.345 4.673 1.00 75.69 147 ILE A CA 1
ATOM 1164 C C . ILE A 1 147 ? -14.306 -6.530 3.528 1.00 75.69 147 ILE A C 1
ATOM 1166 O O . ILE A 1 147 ? -13.862 -6.661 2.396 1.00 75.69 147 ILE A O 1
ATOM 1170 N N . GLN A 1 148 ? -15.322 -5.707 3.799 1.00 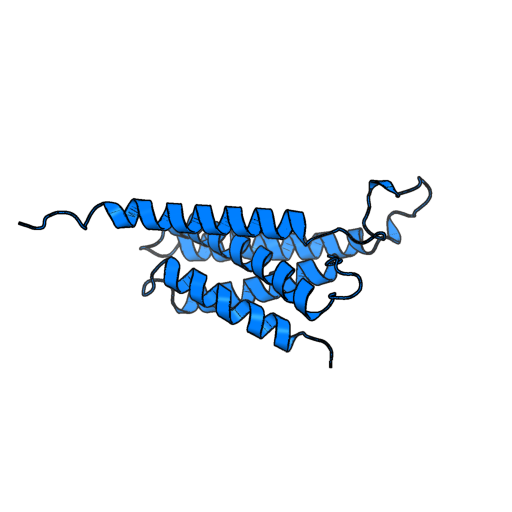82.69 148 GLN A N 1
ATOM 1171 C CA . GLN A 1 148 ? -15.973 -4.910 2.755 1.00 82.69 148 GLN A CA 1
ATOM 1172 C C . GLN A 1 148 ? -14.981 -3.944 2.105 1.00 82.69 148 GLN A C 1
ATOM 1174 O O . GLN A 1 148 ? -15.077 -3.679 0.915 1.00 82.69 148 GLN A O 1
ATOM 1179 N N . LEU A 1 149 ? -14.004 -3.479 2.879 1.00 81.19 149 LEU A N 1
ATOM 1180 C CA . LEU A 1 149 ? -12.940 -2.587 2.433 1.00 81.19 149 LEU A CA 1
ATOM 1181 C C . LEU A 1 149 ? -11.921 -3.312 1.550 1.00 81.19 149 LEU A C 1
ATOM 1183 O O . LEU A 1 149 ? -11.555 -2.806 0.497 1.00 81.19 149 LEU A O 1
ATOM 1187 N N . LEU A 1 150 ? -11.545 -4.539 1.919 1.00 82.00 150 LEU A N 1
ATOM 1188 C CA . LEU A 1 150 ? -10.733 -5.416 1.069 1.00 82.00 150 LEU A CA 1
ATOM 1189 C C . LEU A 1 150 ? -11.444 -5.770 -0.243 1.00 82.00 150 LEU A C 1
ATOM 1191 O O . LEU A 1 150 ? -10.832 -5.730 -1.304 1.00 82.00 150 LEU A O 1
ATOM 1195 N N . VAL A 1 151 ? -12.742 -6.082 -0.188 1.00 84.94 151 VAL A N 1
ATOM 1196 C CA . VAL A 1 151 ? -13.555 -6.362 -1.384 1.00 84.94 151 VAL A CA 1
ATOM 1197 C C . VAL A 1 151 ? -13.663 -5.126 -2.277 1.00 84.94 151 VAL A C 1
ATOM 1199 O O . VAL A 1 151 ? -13.588 -5.240 -3.495 1.00 84.94 151 VAL A O 1
ATOM 1202 N N . MET A 1 152 ? -13.794 -3.942 -1.686 1.00 88.25 152 MET A N 1
ATOM 1203 C CA . MET A 1 152 ? -13.779 -2.685 -2.426 1.00 88.25 152 MET A CA 1
ATOM 1204 C C . MET A 1 152 ? -12.433 -2.455 -3.124 1.00 88.25 152 MET A C 1
ATOM 1206 O O . MET A 1 152 ? -12.421 -2.207 -4.325 1.00 88.25 152 MET A O 1
ATOM 1210 N N . ALA A 1 153 ? -11.312 -2.630 -2.417 1.00 85.69 153 ALA A N 1
ATOM 1211 C CA . ALA A 1 153 ? -9.974 -2.546 -3.005 1.00 85.69 153 ALA A CA 1
ATOM 1212 C C . ALA A 1 153 ? -9.773 -3.575 -4.135 1.00 85.69 153 ALA A C 1
ATOM 1214 O O . ALA A 1 153 ? -9.230 -3.244 -5.186 1.00 85.69 153 ALA A O 1
ATOM 1215 N N . LEU A 1 154 ? -10.274 -4.804 -3.959 1.00 85.12 154 LEU A N 1
ATOM 1216 C CA . LEU A 1 154 ? -10.238 -5.857 -4.979 1.00 85.12 154 LEU A CA 1
ATOM 1217 C C . LEU A 1 154 ? -10.952 -5.465 -6.275 1.00 85.12 154 LEU A C 1
ATOM 1219 O O . LEU A 1 154 ? -10.523 -5.915 -7.333 1.00 85.12 154 LEU A O 1
ATOM 1223 N N . LEU A 1 155 ? -12.022 -4.668 -6.198 1.00 86.31 155 LEU A N 1
ATOM 1224 C CA . LEU A 1 155 ? -12.818 -4.243 -7.354 1.00 86.31 155 LEU A CA 1
ATOM 1225 C C . LEU A 1 155 ? -12.325 -2.928 -7.967 1.00 86.31 155 LEU A C 1
ATOM 1227 O O . LEU A 1 155 ? -12.258 -2.818 -9.188 1.00 86.31 155 LEU A O 1
ATOM 1231 N N . GLU A 1 156 ? -11.966 -1.937 -7.151 1.00 85.69 156 GLU A N 1
ATOM 1232 C CA . GLU A 1 156 ? -11.520 -0.627 -7.640 1.00 85.69 156 GLU A CA 1
ATOM 1233 C C . GLU A 1 156 ? -10.164 -0.698 -8.349 1.00 85.69 156 GLU A C 1
ATOM 1235 O O . GLU A 1 156 ? -9.970 -0.051 -9.378 1.00 85.69 156 GLU A O 1
ATOM 1240 N N . VAL A 1 157 ? -9.239 -1.518 -7.845 1.00 85.56 157 VAL A N 1
ATOM 1241 C CA . VAL A 1 157 ? -7.885 -1.627 -8.401 1.00 85.56 157 VAL A CA 1
ATOM 1242 C C . VAL A 1 157 ? -7.870 -2.163 -9.845 1.00 85.56 157 VAL A C 1
ATOM 1244 O O . VAL A 1 157 ? -7.232 -1.526 -10.683 1.00 85.56 157 VAL A O 1
ATOM 1247 N N . PRO A 1 158 ? -8.570 -3.259 -10.209 1.00 82.12 158 PRO A N 1
ATOM 1248 C CA . PRO A 1 158 ? -8.671 -3.695 -11.602 1.00 82.12 158 PRO A CA 1
ATOM 1249 C C . PRO A 1 158 ? -9.339 -2.657 -12.503 1.00 82.12 158 PRO A C 1
ATOM 1251 O O . PRO A 1 158 ? -8.893 -2.459 -13.627 1.00 82.12 158 PRO A O 1
ATOM 1254 N N . ILE A 1 159 ? -10.374 -1.957 -12.019 1.00 83.31 159 ILE A N 1
ATOM 1255 C CA . ILE A 1 159 ? -11.035 -0.885 -12.783 1.00 83.31 159 ILE A CA 1
ATOM 1256 C C . ILE A 1 159 ? -10.035 0.237 -13.084 1.00 83.31 159 ILE A C 1
ATOM 1258 O O . ILE A 1 159 ? -9.973 0.729 -14.211 1.00 83.31 159 ILE A O 1
ATOM 1262 N N . PHE A 1 160 ? -9.215 0.613 -12.100 1.00 81.00 160 PHE A N 1
ATOM 1263 C CA . PHE A 1 160 ? -8.144 1.583 -12.292 1.00 81.00 160 PHE A CA 1
ATOM 1264 C C . PHE A 1 160 ? -7.072 1.067 -13.261 1.00 81.00 160 PHE A C 1
ATOM 1266 O O . PHE A 1 160 ? -6.647 1.811 -14.142 1.00 81.00 160 PHE A O 1
ATOM 1273 N N . ALA A 1 161 ? -6.662 -0.198 -13.150 1.00 76.69 161 ALA A N 1
ATOM 1274 C CA . ALA A 1 161 ? -5.680 -0.804 -14.049 1.00 76.69 161 ALA A CA 1
ATOM 1275 C C . ALA A 1 161 ? -6.171 -0.830 -15.507 1.00 76.69 161 ALA A C 1
ATOM 1277 O O . ALA A 1 161 ? -5.417 -0.470 -16.404 1.00 76.69 161 ALA A O 1
ATOM 1278 N N . VAL A 1 162 ? -7.444 -1.167 -15.741 1.00 75.56 162 VAL A N 1
ATOM 1279 C CA . VAL A 1 162 ? -8.074 -1.143 -17.073 1.00 75.56 162 VAL A CA 1
ATOM 1280 C C . VAL A 1 162 ? -8.166 0.284 -17.612 1.00 75.56 162 VAL A C 1
ATOM 1282 O O . VAL A 1 162 ? -7.859 0.518 -18.776 1.00 75.56 162 VAL A O 1
ATOM 1285 N N . LYS A 1 163 ? -8.544 1.259 -16.772 1.00 73.31 163 LYS A N 1
ATOM 1286 C CA . LYS A 1 163 ? -8.628 2.673 -17.172 1.00 73.31 163 LYS A CA 1
ATOM 1287 C C . LYS A 1 163 ? -7.269 3.253 -17.583 1.00 73.31 163 LYS A C 1
ATOM 1289 O O . LYS A 1 163 ? -7.223 4.106 -18.461 1.00 73.31 163 LYS A O 1
ATOM 1294 N N . ASN A 1 164 ? -6.189 2.815 -16.938 1.00 65.25 164 ASN A N 1
ATOM 1295 C CA . ASN A 1 164 ? -4.818 3.229 -17.252 1.00 65.25 164 ASN A CA 1
ATOM 1296 C C . ASN A 1 164 ? -4.107 2.249 -18.215 1.00 65.25 164 ASN A C 1
ATOM 1298 O O . ASN A 1 164 ? -2.893 2.338 -18.396 1.00 65.25 164 ASN A O 1
ATOM 1302 N N . GLY A 1 165 ? -4.842 1.305 -18.817 1.00 53.03 165 GLY A N 1
ATOM 1303 C CA . GLY A 1 165 ? -4.348 0.429 -19.879 1.00 53.03 165 GLY A CA 1
ATOM 1304 C C . GLY A 1 165 ? -4.185 1.190 -21.203 1.00 53.03 165 GLY A C 1
ATOM 1305 O O . GLY A 1 165 ? -4.901 2.168 -21.425 1.00 53.03 165 GLY A O 1
ATOM 1306 N N . PRO A 1 166 ? -3.236 0.788 -22.071 1.00 46.66 166 PRO A N 1
ATOM 1307 C CA . PRO A 1 166 ? -2.898 1.543 -23.273 1.00 46.66 166 PRO A CA 1
ATOM 1308 C C . PRO A 1 166 ? -4.087 1.625 -24.239 1.00 46.66 166 PRO A C 1
ATOM 1310 O O . PRO A 1 166 ? -4.668 0.603 -24.607 1.00 46.66 166 PRO A O 1
ATOM 1313 N N . SER A 1 167 ? -4.420 2.852 -24.644 1.00 36.72 167 SER A N 1
ATOM 1314 C CA . SER A 1 167 ? -5.147 3.168 -25.878 1.00 36.72 167 SER A CA 1
ATOM 1315 C C . SER A 1 167 ? -4.173 3.327 -27.034 1.00 36.72 167 SER A C 1
ATOM 1317 O O . SER A 1 167 ? -3.218 4.117 -26.835 1.00 36.72 167 SER A O 1
#

pLDDT: mean 73.59, std 14.66, range [36.72, 91.88]

Sequence (167 aa):
MTKIFSSSLRCRLPVLVAILEVLLLVLYAVFVTYDDSTNAARQTNQTDPLQNSVYHVYPFFVDVQVMIFIGFGCLLAFMKRYGFGGMVFNFLTATFAIQWAVIMQGFFQFYHDGKIHVGFFNLLNAEFACAVVLISFGAILGRTSPIQLLVMALLEVPIFAVKNGPS

Organism: Acipenser ruthenus (NCBI:txid7906)

Foldseek 3Di:
DDPDPDPVCVVVVVVVLVVLVVVLVVVCVVAADADPLPPPVPDDPPDDPVPNPCVVCVVVLVVLVCCQLVVLLVVQLPDPPCNNVSSVLSVSLLVLLLSLLLVLLQVQAPPDPRHRHDDPVSSVLSSVLSVVLSVVCVVCPPPDDSVVSSVSSNPSSNVSSVVPHDD

Secondary structure (DSSP, 8-state):
----TTSHHHHHHHHHHHHHHHHHHHHHHHHEEE-TTT-GGG--TTS-TTT-HHHHHHHHHHHHHHIIIIIHHHHHHTSTTTHHHHHHHHHHHHHHHHHHHHHHHHHHH--STT-EEE-HHHHHHHHHHHHHHHHHHHHHTTTS-HHHHHHHHHHHHHHHHHHTS--